Protein 6BNM (pdb70)

Solvent-accessible surface area: 7911 Å² total; per-residue (Å²): 69,106,156,113,75,63,108,99,8,92,100,38,24,65,81,7,82,54,46,109,58,52,82,0,30,105,59,1,50,41,85,43,32,56,20,30,3,68,20,4,30,84,11,79,77,60,95,18,10,2,10,0,1,15,47,5,4,0,15,0,66,123,180,136,150,44,38,12,103,10,54,4,68,4,127,43,5,97,47,83,73,13,103,90,52,66,45,15,172,103,91,115,23,44,128,2,72,13,0,2,69,3,31,12,46,72,125,118,105,126,14,4,1,16,10,138,61,97,127,46,25,105,85,4,49,83,13,10,80,115,3,61,102,104,91,155,98

Organism: Homo sapiens (NCBI:txid9606)

GO terms:
  GO:0005085 guanyl-nucleotide exchange factor activity (F, IDA)
  GO:0005096 GTPase activator activity (F, IDA)
  GO:0007186 G protein-coupled receptor signaling pathway (P, IDA)
  GO:0005085 guanyl-nucleotide exchange factor activity (F, TAS)
  GO:0005829 cytosol (C, TAS)
  GO:0051056 regulation of small GTPase mediated signal transduction (P, TAS)
  GO:0005515 protein binding (F, IPI)

InterPro domains:
  IPR000219 Dbl homology domain [PF00621] (27-212)
  IPR000219 Dbl homology domain [PS50010] (23-214)
  IPR000219 Dbl homology domain [SM00325] (27-213)
  IPR000219 Dbl homology domain [cd00160] (24-212)
  IPR000591 DEP domain [PF00610] (395-462)
  IPR000591 DEP domain [PF00610] (496-563)
  IPR000591 DEP domain [PS50186] (390-464)
  IPR000591 DEP domain [PS50186] (497-566)
  IPR000591 DEP domain [SM00049] (390-464)
  IPR000591 DEP domain [SM00049] (492-565)
  IPR001331 Guanine-nucleotide dissociation stimulator, CDC24, conserved site [PS00741] (162-187)
  IPR001478 PDZ domain [PF00595] (679-742)
  IPR001478 PDZ domain [PS50106] (592-641)
  IPR001478 PDZ domain [PS50106] (677-736)
  IPR001478 PDZ domain [SM00228] (601-674)
  IPR001478 PDZ domain [SM00228] (685-749)
  IPR001849 Pleckstrin homology domain [PS50003] (245-361)
  IPR001849 Pleckstrin homology domain [SM00233] (246-363)
  IPR011993 PH-like domain superfamily [G3DSA:2.30.29.30] (220-376)
  IPR035899 Dbl homology (DH) domain superfamily [G3DSA:1.20.900.10] (9-219)

Sequence (137 aa):
GEFEKLEVLEEWQSHIEGWEGSNITDTCTEMLMCGVLLKISSGNIQERVFFLFDNLLVYCKRKHRYLFRGRINTEVMEVENVDDGTADFHSSGHIVVNGWKIHNTAKNKWFVCMAKTPEEKHEWFEAILKERERRKG

Secondary structure (DSSP, 8-state):
-HHHHHHHHHHHHHTEET--SS-GGGT-S-EEEEEEEEEEETTEEEEEEEEEETTEEEEEE----EEEEEEEEGGGEEEEE--TTEEE-STT-EEESSEEEEEETTTTEEEEEE-SSHHHHHHHHHHHHHHHHHHH-

Nearest PDB structures (foldseek):
  6bnm-assembly1_A  TM=1.007E+00  e=4.193E-27  Homo sapiens
  5fi0-assembly2_C  TM=9.707E-01  e=5.813E-21  Homo sapiens
  5d3v-assembly2_B  TM=9.768E-01  e=1.216E-20  Homo sapiens
  5fi0-assembly3_E  TM=9.625E-01  e=2.146E-20  Homo sapiens
  8tua-assembly1_A  TM=9.549E-01  e=5.938E-18  Homo sapiens

CATH classification: 2.30.29.30

B-factor: mean 36.36, std 13.64, range [19.28, 89.23]

Radius of gyration: 14.96 Å; Cα contacts (8 Å, |Δi|>4): 277; chains: 1; bounding box: 37×38×34 Å

Structure (mmCIF, N/CA/C/O backbone):
data_6BNM
#
_entry.id   6BNM
#
_cell.length_a   60.105
_cell.length_b   60.105
_cell.length_c   86.238
_cell.angle_alpha   90.000
_cell.angle_beta   90.000
_cell.angle_gamma   120.000
#
_symmetry.space_group_name_H-M   'P 31 2 1'
#
loop_
_entity.id
_entity.type
_entity.pdbx_description
1 polymer 'Phosphatidylinositol 3,4,5-trisphosphate-dependent Rac exchanger 2 protein'
2 non-polymer 'CHLORIDE ION'
3 water water
#
loop_
_atom_site.group_PDB
_atom_site.id
_atom_site.type_symbol
_atom_site.label_atom_id
_atom_site.label_alt_id
_atom_site.label_comp_id
_atom_site.label_asym_id
_atom_site.label_entity_id
_atom_site.label_seq_id
_atom_site.pdbx_PDB_ins_code
_atom_site.Cartn_x
_atom_site.Cartn_y
_atom_site.Cartn_z
_atom_site.occupancy
_atom_site.B_iso_or_equiv
_atom_site.auth_seq_id
_atom_site.auth_comp_id
_atom_site.auth_asym_id
_atom_site.auth_atom_id
_atom_site.pdbx_PDB_model_num
ATOM 1 N N . GLY A 1 1 ? -3.656 37.835 -14.326 1.00 34.53 -2 GLY A N 1
ATOM 2 C CA . GLY A 1 1 ? -4.095 37.189 -15.572 1.00 31.44 -2 GLY A CA 1
ATOM 3 C C . GLY A 1 1 ? -3.676 35.736 -15.620 1.00 31.45 -2 GLY A C 1
ATOM 4 O O . GLY A 1 1 ? -3.491 35.098 -14.567 1.00 32.17 -2 GLY A O 1
ATOM 5 N N . GLU A 1 2 ? -3.486 35.229 -16.830 1.00 31.74 -1 GLU A N 1
ATOM 6 C CA . GLU A 1 2 ? -3.381 33.795 -17.042 1.00 33.86 -1 GLU A CA 1
ATOM 7 C C . GLU A 1 2 ? -2.120 33.224 -16.382 1.00 32.42 -1 GLU A C 1
ATOM 8 O O . GLU A 1 2 ? -2.165 32.125 -15.824 1.00 26.55 -1 GLU A O 1
ATOM 14 N N . PHE A 1 3 ? -1.022 33.984 -16.406 1.00 28.83 0 PHE A N 1
ATOM 15 C CA . PHE A 1 3 ? 0.210 33.520 -15.774 1.00 27.94 0 PHE A CA 1
ATOM 16 C C . PHE A 1 3 ? 0.052 33.424 -14.251 1.00 25.89 0 PHE A C 1
ATOM 17 O O . PHE A 1 3 ? 0.470 32.433 -13.651 1.00 25.29 0 PHE A O 1
ATOM 25 N N . GLU A 1 4 ? -0.540 34.443 -13.634 1.00 27.41 219 GLU A N 1
ATOM 26 C CA . GLU A 1 4 ? -0.830 34.419 -12.194 1.00 30.98 219 GLU A CA 1
ATOM 27 C C . GLU A 1 4 ? -1.727 33.254 -11.805 1.00 27.58 219 GLU A C 1
ATOM 28 O O . GLU A 1 4 ? -1.477 32.608 -10.802 1.00 28.16 219 GLU A O 1
ATOM 34 N N . LYS A 1 5 ? -2.700 32.948 -12.644 1.00 26.66 220 LYS A N 1
ATOM 35 C CA . LYS A 1 5 ? -3.604 31.835 -12.367 1.00 26.06 220 LYS A CA 1
ATOM 36 C C . LYS A 1 5 ? -2.855 30.508 -12.388 1.00 25.11 220 LYS A C 1
ATOM 37 O O . LYS A 1 5 ? -3.069 29.684 -11.531 1.00 21.39 220 LYS A O 1
ATOM 43 N N . LEU A 1 6 ? -1.961 30.310 -13.355 1.00 21.35 221 LEU A N 1
ATOM 44 C CA . LEU A 1 6 ? -1.141 29.101 -13.364 1.00 23.60 221 LEU A CA 1
ATOM 45 C C . LEU A 1 6 ? -0.274 28.962 -12.108 1.00 23.72 221 LEU A C 1
ATOM 46 O O . LEU A 1 6 ? -0.125 27.864 -11.549 1.00 22.56 221 LEU A O 1
ATOM 51 N N . GLU A 1 7 ? 0.332 30.071 -11.697 1.00 23.77 222 GLU A N 1
ATOM 52 C CA . GLU A 1 7 ? 1.158 30.093 -10.492 1.00 25.72 222 GLU A CA 1
ATOM 53 C C . GLU A 1 7 ? 0.368 29.656 -9.250 1.00 24.15 222 GLU A C 1
ATOM 54 O O . GLU A 1 7 ? 0.835 28.826 -8.492 1.00 23.12 222 GLU A O 1
ATOM 60 N N . VAL A 1 8 ? -0.832 30.198 -9.095 1.00 23.82 223 VAL A N 1
ATOM 61 C CA . VAL A 1 8 ? -1.702 29.857 -7.985 1.00 24.89 223 VAL A CA 1
ATOM 62 C C . VAL A 1 8 ? -2.150 28.389 -8.015 1.00 24.94 223 VAL A C 1
ATOM 63 O O . VAL A 1 8 ? -2.120 27.731 -6.973 1.00 25.61 223 VAL A O 1
ATOM 67 N N . LEU A 1 9 ? -2.522 27.874 -9.184 1.00 23.37 224 LEU A N 1
ATOM 68 C CA . LEU A 1 9 ? -2.815 26.450 -9.358 1.00 23.33 224 LEU A CA 1
ATOM 69 C C . LEU A 1 9 ? -1.652 25.554 -8.928 1.00 24.08 224 LEU A C 1
ATOM 70 O O . LEU A 1 9 ? -1.850 24.613 -8.199 1.00 21.39 224 LEU A O 1
ATOM 75 N N . GLU A 1 10 ? -0.425 25.894 -9.317 1.00 24.70 225 GLU A N 1
ATOM 76 C CA . GLU A 1 10 ? 0.728 25.071 -8.935 1.00 27.98 225 GLU A CA 1
ATOM 77 C C . GLU A 1 10 ? 1.043 25.164 -7.449 1.00 27.55 225 GLU A C 1
ATOM 78 O O . GLU A 1 10 ? 1.368 24.160 -6.844 1.00 28.43 225 GLU A O 1
ATOM 84 N N . GLU A 1 11 ? 0.871 26.344 -6.856 1.00 27.78 226 GLU A N 1
ATOM 85 C CA . GLU A 1 11 ? 0.992 26.497 -5.402 1.00 30.35 226 GLU A CA 1
ATOM 86 C C . GLU A 1 11 ? -0.021 25.569 -4.682 1.00 28.40 226 GLU A C 1
ATOM 87 O O . GLU A 1 11 ? 0.336 24.861 -3.735 1.00 24.54 226 GLU A O 1
ATOM 93 N N . TRP A 1 12 ? -1.259 25.551 -5.191 1.00 24.45 227 TRP A N 1
ATOM 94 C CA . TRP A 1 12 ? -2.335 24.727 -4.649 1.00 23.16 227 TRP A CA 1
ATOM 95 C C . TRP A 1 12 ? -1.948 23.276 -4.720 1.00 22.47 227 TRP A C 1
ATOM 96 O O . TRP A 1 12 ? -2.009 22.581 -3.698 1.00 25.91 227 TRP A O 1
ATOM 107 N N . GLN A 1 13 ? -1.494 22.822 -5.888 1.00 23.41 228 GLN A N 1
ATOM 108 C CA . GLN A 1 13 ? -1.133 21.425 -6.068 1.00 24.78 228 GLN A CA 1
ATOM 109 C C . GLN A 1 13 ? 0.050 20.991 -5.187 1.00 28.96 228 GLN A C 1
ATOM 110 O O . GLN A 1 13 ? 0.043 19.874 -4.658 1.00 28.04 228 GLN A O 1
ATOM 116 N N . SER A 1 14 ? 1.012 21.892 -4.975 1.00 30.16 229 SER A N 1
ATOM 117 C CA . SER A 1 14 ? 2.198 21.569 -4.169 1.00 32.94 229 SER A CA 1
ATOM 118 C C . SER A 1 14 ? 1.853 21.070 -2.763 1.00 34.82 229 SER A C 1
ATOM 119 O O . SER A 1 14 ? 2.619 20.301 -2.196 1.00 36.34 229 SER A O 1
ATOM 122 N N . HIS A 1 15 ? 0.698 21.479 -2.229 1.00 35.26 230 HIS A N 1
ATOM 123 C CA . HIS A 1 15 ? 0.232 21.085 -0.897 1.00 36.60 230 HIS A CA 1
ATOM 124 C C . HIS A 1 15 ? -0.666 19.840 -0.871 1.00 38.27 230 HIS A C 1
ATOM 125 O O . HIS A 1 15 ? -1.256 19.502 0.156 1.00 39.90 230 HIS A O 1
ATOM 132 N N . ILE A 1 16 ? -0.700 19.104 -1.976 1.00 37.54 231 ILE A N 1
ATOM 133 C CA . ILE A 1 16 ? -1.451 17.877 -2.042 1.00 38.82 231 ILE A CA 1
ATOM 134 C C . ILE A 1 16 ? -0.511 16.687 -2.059 1.00 39.89 231 ILE A C 1
ATOM 135 O O . ILE A 1 16 ? 0.314 16.524 -2.967 1.00 35.74 231 ILE A O 1
ATOM 140 N N . GLU A 1 17 ? -0.707 15.833 -1.063 1.00 40.71 232 GLU A N 1
ATOM 141 C CA . GLU A 1 17 ? 0.050 14.609 -0.905 1.00 41.91 232 GLU A CA 1
ATOM 142 C C . GLU A 1 17 ? -0.520 13.531 -1.820 1.00 40.41 232 GLU A C 1
ATOM 143 O O . GLU A 1 17 ? -1.734 13.331 -1.878 1.00 41.19 232 GLU A O 1
ATOM 149 N N . GLY A 1 18 ? 0.353 12.847 -2.544 1.00 37.17 233 GLY A N 1
ATOM 150 C CA . GLY A 1 18 ? -0.048 11.661 -3.307 1.00 39.06 233 GLY A CA 1
ATOM 151 C C . GLY A 1 18 ? -0.790 11.986 -4.585 1.00 37.77 233 GLY A C 1
ATOM 152 O O . GLY A 1 18 ? -1.592 11.195 -5.068 1.00 37.43 233 GLY A O 1
ATOM 153 N N . TRP A 1 19 ? -0.481 13.142 -5.152 1.00 37.38 234 TRP A N 1
ATOM 154 C CA . TRP A 1 19 ? -1.014 13.535 -6.444 1.00 34.74 234 TRP A CA 1
ATOM 155 C C . TRP A 1 19 ? -0.868 12.435 -7.502 1.00 39.01 234 TRP A C 1
ATOM 156 O O . TRP A 1 19 ? 0.212 11.839 -7.663 1.00 38.13 234 TRP A O 1
ATOM 167 N N . GLU A 1 20 ? -1.948 12.158 -8.223 1.00 35.53 235 GLU A N 1
ATOM 168 C CA . GLU A 1 20 ? -1.903 11.197 -9.320 1.00 38.40 235 GLU A CA 1
ATOM 169 C C . GLU A 1 20 ? -2.223 11.889 -10.630 1.00 38.08 235 GLU A C 1
ATOM 170 O O . GLU A 1 20 ? -3.024 12.824 -10.670 1.00 31.41 235 GLU A O 1
ATOM 176 N N . GLY A 1 21 ? -1.575 11.430 -11.691 1.00 35.10 236 GLY A N 1
ATOM 177 C CA . GLY A 1 21 ? -1.775 11.964 -13.025 1.00 35.52 236 GLY A CA 1
ATOM 178 C C . GLY A 1 21 ? -0.987 13.232 -13.285 1.00 33.55 236 GLY A C 1
ATOM 179 O O . GLY A 1 21 ? -0.175 13.673 -12.466 1.00 35.32 236 GLY A O 1
ATOM 180 N N . SER A 1 22 ? -1.238 13.819 -14.440 1.00 33.32 237 SER A N 1
ATOM 181 C CA . SER A 1 22 ? -0.509 14.990 -14.882 1.00 34.69 237 SER A CA 1
ATOM 182 C C . SER A 1 22 ? -0.734 16.196 -13.949 1.00 31.86 237 SER A C 1
ATOM 183 O O . SER A 1 22 ? -1.701 16.244 -13.194 1.00 26.78 237 SER A O 1
ATOM 186 N N . ASN A 1 23 ? 0.194 17.145 -13.987 1.00 29.40 238 ASN A N 1
ATOM 187 C CA . ASN A 1 23 ? 0.078 18.319 -13.149 1.00 32.14 238 ASN A CA 1
ATOM 188 C C . ASN A 1 23 ? -1.153 19.122 -13.543 1.00 28.50 238 ASN A C 1
ATOM 189 O O . ASN A 1 23 ? -1.621 19.041 -14.674 1.00 27.66 238 ASN A O 1
ATOM 194 N N . ILE A 1 24 ? -1.693 19.862 -12.575 1.00 27.39 239 ILE A N 1
ATOM 195 C CA . ILE A 1 24 ? -3.000 20.516 -12.731 1.00 26.92 239 ILE A CA 1
ATOM 196 C C . ILE A 1 24 ? -2.958 21.491 -13.899 1.00 27.64 239 ILE A C 1
ATOM 197 O O . ILE A 1 24 ? -3.924 21.590 -14.663 1.00 26.98 239 ILE A O 1
ATOM 202 N N . THR A 1 25 ? -1.832 22.186 -14.052 1.00 27.90 240 THR A N 1
ATOM 203 C CA . THR A 1 25 ? -1.676 23.178 -15.133 1.00 31.37 240 THR A CA 1
ATOM 204 C C . THR A 1 25 ? -1.491 22.612 -16.539 1.00 31.34 240 THR A C 1
ATOM 205 O O . THR A 1 25 ? -1.469 23.390 -17.481 1.00 32.41 240 THR A O 1
ATOM 209 N N . ASP A 1 26 ? -1.325 21.304 -16.681 1.00 30.95 241 ASP A N 1
ATOM 210 C CA . ASP A 1 26 ? -1.335 20.673 -17.993 1.00 33.97 241 ASP A CA 1
ATOM 211 C C . ASP A 1 26 ? -2.700 20.741 -18.623 1.00 34.84 241 ASP A C 1
ATOM 212 O O . ASP A 1 26 ? -2.781 20.728 -19.821 1.00 30.49 241 ASP A O 1
ATOM 217 N N . THR A 1 27 ? -3.761 20.713 -17.802 1.00 31.26 242 THR A N 1
ATOM 218 C CA . THR A 1 27 ? -5.158 20.646 -18.289 1.00 31.31 242 THR A CA 1
ATOM 219 C C . THR A 1 27 ? -6.075 21.813 -17.860 1.00 28.39 242 THR A C 1
ATOM 220 O O . THR A 1 27 ? -7.159 21.991 -18.433 1.00 29.13 242 THR A O 1
ATOM 224 N N . CYS A 1 28 ? -5.656 22.589 -16.862 1.00 26.74 243 CYS A N 1
ATOM 225 C CA . CYS A 1 28 ? -6.520 23.523 -16.159 1.00 26.66 243 CYS A CA 1
ATOM 226 C C . CYS A 1 28 ? -5.881 24.895 -16.092 1.00 28.03 243 CYS A C 1
ATOM 227 O O . CYS A 1 28 ? -4.657 25.016 -16.146 1.00 28.40 243 CYS A O 1
ATOM 230 N N . THR A 1 29 ? -6.724 25.912 -15.983 1.00 26.65 244 THR A N 1
ATOM 231 C CA . THR A 1 29 ? -6.307 27.311 -15.876 1.00 28.70 244 THR A CA 1
ATOM 232 C C . THR A 1 29 ? -6.921 28.057 -14.719 1.00 28.45 244 TH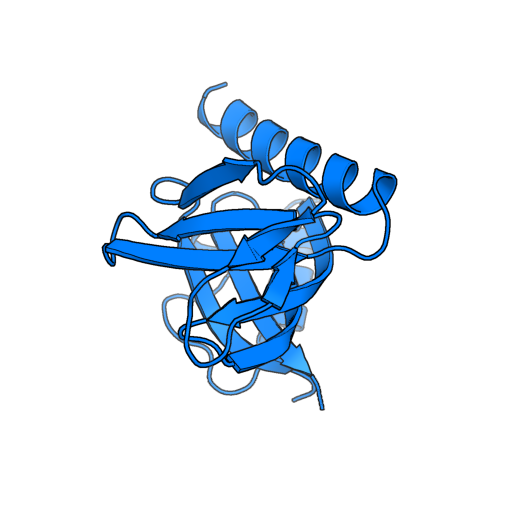R A C 1
ATOM 233 O O . THR A 1 29 ? -6.369 29.096 -14.308 1.00 30.93 244 THR A O 1
ATOM 237 N N . GLU A 1 30 ? -8.060 27.591 -14.184 1.00 25.20 245 GLU A N 1
ATOM 238 C CA . GLU A 1 30 ? -8.662 28.250 -13.045 1.00 26.48 245 GLU A CA 1
ATOM 239 C C . GLU A 1 30 ? -9.584 27.328 -12.297 1.00 25.92 245 GLU A C 1
ATOM 240 O O . GLU A 1 30 ? -10.119 26.393 -12.878 1.00 24.51 245 GLU A O 1
ATOM 246 N N . MET A 1 31 ? -9.787 27.656 -11.030 1.00 24.21 246 MET A N 1
ATOM 247 C CA . MET A 1 31 ? -10.680 26.938 -10.158 1.00 24.56 246 MET A CA 1
ATOM 248 C C . MET A 1 31 ? -12.038 27.575 -10.288 1.00 26.80 246 MET A C 1
ATOM 249 O O . MET A 1 31 ? -12.161 28.786 -10.190 1.00 28.30 246 MET A O 1
ATOM 254 N N . LEU A 1 32 ? -13.061 26.763 -10.520 1.00 23.49 247 LEU A N 1
ATOM 255 C CA . LEU A 1 32 ? -14.402 27.262 -10.697 1.00 23.49 247 LEU A CA 1
ATOM 256 C C . LEU A 1 32 ? -15.264 27.106 -9.470 1.00 24.11 247 LEU A C 1
ATOM 257 O O . LEU A 1 32 ? -16.218 27.877 -9.287 1.00 22.68 247 LEU A O 1
ATOM 262 N N . MET A 1 33 ? -14.967 26.115 -8.635 1.00 22.52 248 MET A N 1
ATOM 263 C CA . MET A 1 33 ? -15.786 25.848 -7.464 1.00 25.53 248 MET A CA 1
ATOM 264 C C . MET A 1 33 ? -15.021 24.972 -6.511 1.00 23.57 248 MET A C 1
ATOM 265 O O . MET A 1 33 ? -14.294 24.084 -6.920 1.00 21.66 248 MET A O 1
ATOM 270 N N . CYS A 1 34 ? -15.195 25.217 -5.220 1.00 23.96 249 CYS A N 1
ATOM 271 C CA . CYS A 1 34 ? -14.663 24.301 -4.226 1.00 24.51 249 CYS A CA 1
ATOM 272 C C . CYS A 1 34 ? -15.557 24.275 -3.018 1.00 25.18 249 CYS A C 1
ATOM 273 O O . CYS A 1 34 ? -16.383 25.152 -2.849 1.00 27.88 249 CYS A O 1
ATOM 276 N N . GLY A 1 35 ? -15.416 23.235 -2.221 1.00 26.79 250 GLY A N 1
ATOM 277 C CA . GLY A 1 35 ? -16.290 23.048 -1.087 1.00 29.77 250 GLY A CA 1
ATOM 278 C C . GLY A 1 35 ? -16.134 21.698 -0.458 1.00 28.87 250 GLY A C 1
ATOM 279 O O . GLY A 1 35 ? -15.631 20.763 -1.070 1.00 28.49 250 GLY A O 1
ATOM 280 N N . VAL A 1 36 ? -16.570 21.614 0.790 1.00 28.28 251 VAL A N 1
ATOM 281 C CA . VAL A 1 36 ? -16.551 20.378 1.544 1.00 31.79 251 VAL A CA 1
ATOM 282 C C . VAL A 1 36 ? -17.874 19.676 1.229 1.00 30.16 251 VAL A C 1
ATOM 283 O O . VAL A 1 36 ? -18.903 20.314 1.230 1.00 31.95 251 VAL A O 1
ATOM 287 N N . LEU A 1 37 ? -17.802 18.394 0.891 1.00 30.95 252 LEU A N 1
ATOM 288 C CA . LEU A 1 37 ? -18.990 17.584 0.636 1.00 30.94 252 LEU A CA 1
ATOM 289 C C . LEU A 1 37 ? -18.823 16.259 1.304 1.00 29.67 252 LEU A C 1
ATOM 290 O O . LEU A 1 37 ? -17.701 15.787 1.505 1.00 32.11 252 LEU A O 1
ATOM 295 N N . LEU A 1 38 ? -19.949 15.639 1.623 1.00 28.52 253 LEU A N 1
ATOM 296 C CA . LEU A 1 38 ? -19.936 14.276 2.102 1.00 29.25 253 LEU A CA 1
ATOM 297 C C . LEU A 1 38 ? -19.966 13.369 0.898 1.00 27.37 253 LEU A C 1
ATOM 298 O O . LEU A 1 38 ? -20.725 13.628 -0.029 1.00 29.34 253 LEU A O 1
ATOM 303 N N . LYS A 1 39 ? -19.115 12.344 0.884 1.00 25.48 254 LYS A N 1
ATOM 304 C CA . LYS A 1 39 ? -18.998 11.404 -0.207 1.00 27.15 254 LYS A CA 1
ATOM 305 C C . LYS A 1 39 ? -19.314 10.001 0.299 1.00 30.79 254 LYS A C 1
ATOM 306 O O . LYS A 1 39 ? -18.702 9.569 1.273 1.00 31.98 254 LYS A O 1
ATOM 312 N N . ILE A 1 40 ? -20.236 9.309 -0.372 1.00 31.48 255 ILE A N 1
ATOM 313 C CA . ILE A 1 40 ? -20.586 7.911 -0.083 1.00 35.44 255 ILE A CA 1
ATOM 314 C C . ILE A 1 40 ? -20.061 7.060 -1.217 1.00 41.83 255 ILE A C 1
ATOM 315 O O . ILE A 1 40 ? -20.549 7.180 -2.345 1.00 43.48 255 ILE A O 1
ATOM 320 N N . SER A 1 41 ? -19.110 6.176 -0.946 1.00 45.75 256 SER A N 1
ATOM 321 C CA . SER A 1 41 ? -18.635 5.250 -1.990 1.00 54.75 256 SER A CA 1
ATOM 322 C C . SER A 1 41 ? -18.522 3.831 -1.429 1.00 61.21 256 SER A C 1
ATOM 323 O O . SER A 1 41 ? -17.793 3.597 -0.463 1.00 66.61 256 SER A O 1
ATOM 326 N N . SER A 1 42 ? -19.263 2.906 -2.044 1.00 67.32 257 SER A N 1
ATOM 327 C CA . SER A 1 42 ? -19.413 1.521 -1.572 1.00 72.66 257 SER A CA 1
ATOM 328 C C . SER A 1 42 ? -19.821 1.455 -0.083 1.00 75.49 257 SER A C 1
ATOM 329 O O . SER A 1 42 ? -19.313 0.624 0.673 1.00 72.55 257 SER A O 1
ATOM 332 N N . GLY A 1 43 ? -20.731 2.360 0.307 1.00 75.67 258 GLY A N 1
ATOM 333 C CA . GLY A 1 43 ? -21.315 2.421 1.656 1.00 71.73 258 GLY A CA 1
ATOM 334 C C . GLY A 1 43 ? -20.555 3.122 2.771 1.00 70.28 258 GLY A C 1
ATOM 335 O O . GLY A 1 43 ? -21.019 3.151 3.914 1.00 71.52 258 GLY A O 1
ATOM 336 N N . ASN A 1 44 ? -19.399 3.696 2.443 1.00 68.41 259 ASN A N 1
ATOM 337 C CA . ASN A 1 44 ? -18.552 4.399 3.411 1.00 66.43 259 ASN A CA 1
ATOM 338 C C . ASN A 1 44 ? -18.798 5.885 3.231 1.00 62.61 259 ASN A C 1
ATOM 339 O O . ASN A 1 44 ? -18.632 6.395 2.124 1.00 65.11 259 ASN A O 1
ATOM 344 N N . ILE A 1 45 ? -19.183 6.569 4.309 1.00 59.38 260 ILE A N 1
ATOM 345 C CA . ILE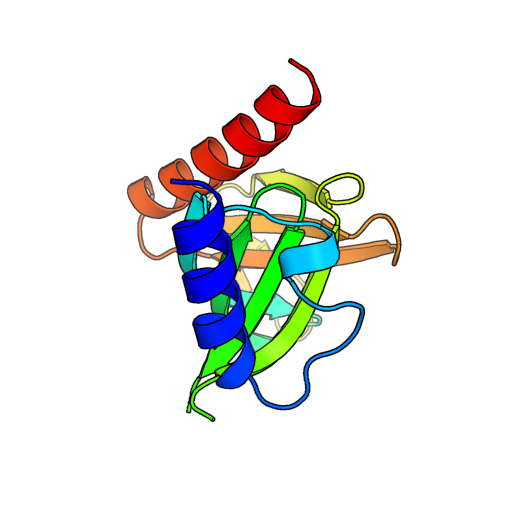 A 1 45 ? -19.516 8.000 4.247 1.00 55.57 260 ILE A CA 1
ATOM 346 C C . ILE A 1 45 ? -18.413 8.853 4.886 1.00 56.05 260 ILE A C 1
ATOM 347 O O . ILE A 1 45 ? -18.120 8.690 6.065 1.00 53.65 260 ILE A O 1
ATOM 352 N N . GLN A 1 46 ? -17.793 9.739 4.095 1.00 51.23 261 GLN A N 1
ATOM 353 C CA . GLN A 1 46 ? -16.664 10.573 4.552 1.00 50.17 261 GLN A CA 1
ATOM 354 C C . GLN A 1 46 ? -16.726 11.976 3.980 1.00 44.31 261 GLN A C 1
ATOM 355 O O . GLN A 1 46 ? -17.229 12.178 2.883 1.00 39.50 261 GLN A O 1
ATOM 361 N N . GLU A 1 47 ? -16.172 12.928 4.725 1.00 41.39 262 GLU A N 1
ATOM 362 C CA . GLU A 1 47 ? -16.045 14.310 4.280 1.00 41.60 262 GLU A CA 1
ATOM 363 C C . GLU A 1 47 ? -14.901 14.394 3.301 1.00 37.19 262 GLU A C 1
ATOM 364 O O . GLU A 1 47 ? -13.833 13.847 3.548 1.00 35.60 262 GLU A O 1
ATOM 370 N N . ARG A 1 48 ? -15.135 15.051 2.176 1.00 34.43 263 ARG A N 1
ATOM 371 C CA . ARG A 1 48 ? -14.063 15.305 1.206 1.00 32.87 263 ARG A CA 1
ATOM 372 C C . ARG A 1 48 ? -14.123 16.746 0.801 1.00 30.87 263 ARG A C 1
ATOM 373 O O . ARG A 1 48 ? -15.173 17.393 0.922 1.00 33.09 263 ARG A O 1
ATOM 381 N N . VAL A 1 49 ? -12.987 17.259 0.335 1.00 29.06 264 VAL A N 1
ATOM 382 C CA . VAL A 1 49 ? -12.930 18.582 -0.232 1.00 29.37 264 VAL A CA 1
ATOM 383 C C . VAL A 1 49 ? -12.884 18.391 -1.737 1.00 26.01 264 VAL A C 1
ATOM 384 O O . VAL A 1 49 ? -11.993 17.722 -2.250 1.00 25.35 264 VAL A O 1
ATOM 388 N N . PHE A 1 50 ? -13.835 19.002 -2.427 1.00 23.99 265 PHE A N 1
ATOM 389 C CA . PHE A 1 50 ? -13.923 18.892 -3.868 1.00 24.14 265 PHE A CA 1
ATOM 390 C C . PHE A 1 50 ? -13.495 20.225 -4.494 1.00 22.84 265 PHE A C 1
ATOM 391 O O . PHE A 1 50 ? -13.882 21.298 -4.014 1.00 21.85 265 PHE A O 1
ATOM 399 N N . PHE A 1 51 ? -12.734 20.118 -5.576 1.00 21.90 266 PHE A N 1
ATOM 400 C CA . PHE A 1 51 ? -12.276 21.259 -6.362 1.00 22.28 266 PHE A CA 1
ATOM 401 C C . PHE A 1 51 ? -12.632 21.021 -7.818 1.00 22.02 266 PHE A C 1
ATOM 402 O O . PHE A 1 51 ? -12.167 20.049 -8.418 1.00 22.23 266 PHE A O 1
ATOM 410 N N . LEU A 1 52 ? -13.438 21.916 -8.385 1.00 20.96 267 LEU A N 1
ATOM 411 C CA . LEU A 1 52 ? -13.733 21.899 -9.804 1.00 20.17 267 LEU A CA 1
ATOM 412 C C . LEU A 1 52 ? -12.914 22.975 -10.526 1.00 20.26 267 LEU A C 1
ATOM 413 O O . LEU A 1 52 ? -12.979 24.174 -10.176 1.00 20.04 267 LEU A O 1
ATOM 418 N N . PHE A 1 53 ? -12.179 22.535 -11.543 1.00 19.63 268 PHE A N 1
ATOM 419 C CA . PHE A 1 53 ? -11.429 23.405 -12.418 1.00 21.03 268 PHE A CA 1
ATOM 420 C C . PHE A 1 53 ? -12.016 23.281 -13.830 1.00 23.68 268 PHE A C 1
ATOM 421 O O . PHE A 1 53 ? -12.803 22.386 -14.096 1.00 23.40 268 PHE A O 1
ATOM 429 N N . ASP A 1 54 ? -11.626 24.154 -14.749 1.00 22.64 269 ASP A N 1
ATOM 430 C CA . ASP A 1 54 ? -11.896 23.855 -16.164 1.00 24.37 269 ASP A CA 1
ATOM 431 C C . ASP A 1 54 ? -11.224 22.534 -16.537 1.00 24.65 269 ASP A C 1
ATOM 432 O O . ASP A 1 54 ? -10.051 22.360 -16.260 1.00 25.95 269 ASP A O 1
ATOM 437 N N . ASN A 1 55 ? -11.999 21.582 -17.059 1.00 23.45 270 ASN A N 1
ATOM 438 C CA . ASN A 1 55 ? -11.543 20.278 -17.483 1.00 24.66 270 ASN A CA 1
ATOM 439 C C . ASN A 1 55 ? -11.319 19.222 -16.422 1.00 23.90 270 ASN A C 1
ATOM 440 O O . ASN A 1 55 ? -11.044 18.092 -16.786 1.00 23.90 270 ASN A O 1
ATOM 445 N N . LEU A 1 56 ? -11.429 19.548 -15.130 1.00 22.53 271 LEU A N 1
ATOM 446 C CA . LEU A 1 56 ? -11.075 18.567 -14.089 1.00 22.33 271 LEU A CA 1
ATOM 447 C C . LEU A 1 56 ? -11.793 18.741 -12.766 1.00 22.28 271 LEU A C 1
ATOM 448 O O . LEU A 1 56 ? -11.861 19.867 -12.214 1.00 21.92 271 LEU A O 1
ATOM 453 N N . LEU A 1 57 ? -12.262 17.612 -12.222 1.00 21.23 272 LEU A N 1
ATOM 454 C CA . LEU A 1 57 ? -12.710 17.547 -10.828 1.00 21.09 272 LEU A CA 1
ATOM 455 C C . LEU A 1 57 ? -11.695 16.779 -10.024 1.00 22.06 272 LEU A C 1
ATOM 456 O O . LEU A 1 57 ? -11.257 15.734 -10.464 1.00 22.94 272 LEU A O 1
ATOM 461 N N . VAL A 1 58 ? -11.317 17.326 -8.871 1.00 20.81 273 VAL A N 1
ATOM 462 C CA . VAL A 1 58 ? -10.366 16.708 -7.966 1.00 22.14 273 VAL A CA 1
ATOM 463 C C . VAL A 1 58 ? -11.001 16.681 -6.601 1.00 23.40 273 VAL A C 1
ATOM 464 O O . VAL A 1 58 ? -11.598 17.662 -6.178 1.00 24.53 273 VAL A O 1
ATOM 468 N N . TYR A 1 59 ? -10.866 15.565 -5.899 1.00 23.58 274 TYR A N 1
ATOM 469 C CA . TYR A 1 59 ? -11.276 15.499 -4.500 1.00 25.01 274 TYR A CA 1
ATOM 470 C C . TYR A 1 59 ? -10.187 14.932 -3.634 1.00 26.76 274 TYR A C 1
ATOM 471 O O . TYR A 1 59 ? -9.361 14.117 -4.090 1.00 26.25 274 TYR A O 1
ATOM 480 N N . CYS A 1 60 ? -10.181 15.411 -2.393 1.00 27.74 275 CYS A N 1
ATOM 481 C CA . CYS A 1 60 ? -9.092 15.152 -1.446 1.00 31.62 275 CYS A CA 1
ATOM 482 C C . CYS A 1 60 ? -9.649 14.974 -0.045 1.00 33.58 275 CYS A C 1
ATOM 483 O O . CYS A 1 60 ? -10.744 15.472 0.259 1.00 33.47 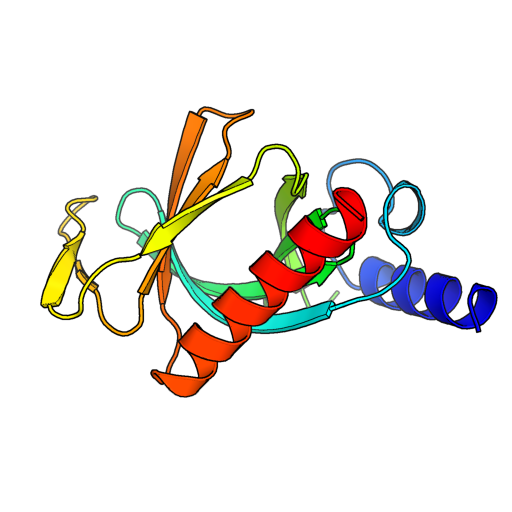275 CYS A O 1
ATOM 486 N N . LYS A 1 61 ? -8.876 14.314 0.818 1.00 38.79 276 LYS A N 1
ATOM 487 C CA . LYS A 1 61 ? -9.177 14.300 2.266 1.00 42.41 276 LYS A CA 1
ATOM 488 C C . LYS A 1 61 ? -8.278 15.298 3.001 1.00 44.54 276 LYS A C 1
ATOM 489 O O . LYS A 1 61 ? -7.083 15.344 2.742 1.00 48.09 276 LYS A O 1
ATOM 495 N N . ARG A 1 62 ? -8.860 16.099 3.892 1.00 46.18 277 ARG A N 1
ATOM 496 C CA . ARG A 1 62 ? -8.100 17.025 4.752 1.00 54.93 277 ARG A CA 1
ATOM 497 C C . ARG A 1 62 ? -7.191 16.292 5.759 1.00 61.75 277 ARG A C 1
ATOM 498 O O . ARG A 1 62 ? -7.107 15.060 5.767 1.00 63.83 277 ARG A O 1
ATOM 506 N N . LYS A 1 63 ? -6.500 17.067 6.595 1.00 70.84 278 LYS A N 1
ATOM 507 C CA . LYS A 1 63 ? -5.995 16.573 7.892 1.00 72.92 278 LYS A CA 1
ATOM 508 C C . LYS A 1 63 ? -5.663 17.727 8.828 1.00 71.54 278 LYS A C 1
ATOM 509 O O . LYS A 1 63 ? -5.726 18.891 8.423 1.00 75.90 278 LYS A O 1
ATOM 515 N N . HIS A 1 77 ? 1.814 19.550 3.529 1.00 71.52 292 HIS A N 1
ATOM 516 C CA . HIS A 1 77 ? 0.746 18.759 2.933 1.00 70.36 292 HIS A CA 1
ATOM 517 C C . HIS A 1 77 ? -0.541 18.766 3.767 1.00 70.22 292 HIS A C 1
ATOM 518 O O . HIS A 1 77 ? -0.708 17.954 4.673 1.00 72.56 292 HIS A O 1
ATOM 525 N N . ARG A 1 78 ? -1.447 19.681 3.437 1.00 68.03 293 ARG A N 1
ATOM 526 C CA . ARG A 1 78 ? -2.757 19.765 4.077 1.00 67.46 293 ARG A CA 1
ATOM 527 C C . ARG A 1 78 ? -3.747 18.691 3.558 1.00 61.15 293 ARG A C 1
ATOM 528 O O . ARG A 1 78 ? -4.436 18.035 4.348 1.00 57.98 293 ARG A O 1
ATOM 536 N N . TYR A 1 79 ? -3.824 18.530 2.237 1.00 53.35 294 TYR A N 1
ATOM 537 C CA . TYR A 1 79 ? -4.804 17.628 1.612 1.00 48.82 294 TYR A CA 1
ATOM 538 C C . TYR A 1 79 ? -4.120 16.338 1.143 1.00 46.99 294 TYR A C 1
ATOM 539 O O . TYR A 1 79 ? -2.951 16.348 0.738 1.00 48.88 294 TYR A O 1
ATOM 548 N N . LEU A 1 80 ? -4.836 15.216 1.229 1.00 44.42 295 LEU A N 1
ATOM 549 C CA . LEU A 1 80 ? -4.406 13.958 0.626 1.00 43.70 295 LEU A CA 1
ATOM 550 C C . LEU A 1 80 ? -5.264 13.699 -0.610 1.00 41.08 295 LEU A C 1
ATOM 551 O O . LEU A 1 80 ? -6.496 13.690 -0.501 1.00 36.67 295 LEU A O 1
ATOM 556 N N . PHE A 1 81 ? -4.611 13.482 -1.758 1.00 35.79 296 PHE A N 1
ATOM 557 C CA . PHE A 1 81 ? -5.279 13.210 -3.027 1.00 34.05 296 PHE A CA 1
ATOM 558 C C . PHE A 1 81 ? -6.153 11.965 -2.922 1.00 38.26 296 PHE A C 1
ATOM 559 O O . PHE A 1 81 ? -5.679 10.914 -2.490 1.00 36.03 296 PHE A O 1
ATOM 567 N N . ARG A 1 82 ? -7.410 12.067 -3.354 1.00 34.22 297 ARG A N 1
ATOM 568 C CA . ARG A 1 82 ? -8.289 10.902 -3.416 1.00 34.48 297 ARG A CA 1
ATOM 569 C C . ARG A 1 82 ? -8.781 10.517 -4.812 1.00 34.53 297 ARG A C 1
ATOM 570 O O . ARG A 1 82 ? -8.948 9.336 -5.113 1.00 34.72 297 ARG A O 1
ATOM 578 N N . GLY A 1 83 ? -8.996 11.488 -5.685 1.00 29.14 298 GLY A N 1
ATOM 579 C CA . GLY A 1 83 ? -9.327 11.153 -7.045 1.00 28.35 298 GLY A CA 1
ATOM 580 C C . GLY A 1 83 ? -9.433 12.368 -7.944 1.00 26.13 298 GLY A C 1
ATOM 581 O O . GLY A 1 83 ? -9.465 13.495 -7.485 1.00 25.82 298 GLY A O 1
ATOM 582 N N . ARG A 1 84 ? -9.477 12.109 -9.230 1.00 25.57 299 ARG A N 1
ATOM 583 C CA . ARG A 1 84 ? -9.632 13.133 -10.253 1.00 26.00 299 ARG A CA 1
ATOM 584 C C . ARG A 1 84 ? -10.522 12.573 -11.339 1.00 26.30 299 ARG A C 1
ATOM 585 O O . ARG A 1 84 ? -10.504 11.362 -11.595 1.00 27.51 299 ARG A O 1
ATOM 593 N N . ILE A 1 85 ? -11.320 13.424 -11.961 1.00 24.35 300 ILE A N 1
ATOM 594 C CA . ILE A 1 85 ? -12.177 13.017 -13.061 1.00 24.98 300 ILE A CA 1
ATOM 595 C C . ILE A 1 85 ? -12.104 14.080 -14.128 1.00 25.11 300 ILE A C 1
ATOM 596 O O . ILE A 1 85 ? -12.388 15.268 -13.865 1.00 24.52 300 ILE A O 1
ATOM 601 N N . ASN A 1 86 ? -11.745 13.678 -15.345 1.00 25.42 301 ASN A N 1
ATOM 602 C CA . ASN A 1 86 ? -11.804 14.595 -16.488 1.00 25.96 301 ASN A CA 1
ATOM 603 C C . ASN A 1 86 ? -13.282 14.925 -16.655 1.00 24.89 301 ASN A C 1
ATOM 604 O O . ASN A 1 86 ? -14.122 14.038 -16.737 1.00 24.34 301 ASN A O 1
ATOM 609 N N . THR A 1 87 ? -13.605 16.207 -16.702 1.00 24.83 302 THR A N 1
ATOM 610 C CA . THR A 1 87 ? -14.993 16.602 -16.766 1.00 24.56 302 THR A CA 1
ATOM 611 C C . THR A 1 87 ? -15.739 16.121 -18.030 1.00 27.43 302 THR A C 1
ATOM 612 O O . THR A 1 87 ? -16.952 16.037 -18.002 1.00 24.78 302 THR A O 1
ATOM 616 N N . GLU A 1 88 ? -15.016 15.819 -19.106 1.00 29.65 303 GLU A N 1
ATOM 617 C CA . GLU A 1 88 ? -15.593 15.172 -20.315 1.00 33.73 303 GLU A CA 1
ATOM 618 C C . GLU A 1 88 ? -16.194 13.791 -20.098 1.00 31.73 303 GLU A C 1
ATOM 619 O O . GLU A 1 88 ? -17.013 13.350 -20.883 1.00 34.09 303 GLU A O 1
ATOM 625 N N . VAL A 1 89 ? -15.736 13.086 -19.079 1.00 30.17 304 VAL A N 1
ATOM 626 C CA . VAL A 1 89 ? -16.219 11.753 -18.770 1.00 30.99 304 VAL A CA 1
ATOM 627 C C . VAL A 1 89 ? -16.996 11.758 -17.455 1.00 31.11 304 VAL A C 1
ATOM 628 O O . VAL A 1 89 ? -17.198 10.718 -16.859 1.00 34.15 304 VAL A O 1
ATOM 632 N N . MET A 1 90 ? -17.441 12.931 -16.999 1.00 28.03 305 MET A N 1
ATOM 633 C CA . MET A 1 90 ? -18.117 13.033 -15.720 1.00 27.30 305 MET A CA 1
ATOM 634 C C . MET A 1 90 ? -19.574 13.272 -16.042 1.00 26.90 305 MET A C 1
ATOM 635 O O . MET A 1 90 ? -19.889 14.192 -16.784 1.00 28.85 305 MET A O 1
ATOM 640 N N . GLU A 1 91 ? -20.442 12.465 -15.455 1.00 26.01 306 GLU A N 1
ATOM 641 C CA . GLU A 1 91 ? -21.879 12.662 -15.572 1.00 28.37 306 GLU A CA 1
ATOM 642 C C . GLU A 1 91 ? -22.479 12.830 -14.193 1.00 25.18 306 GLU A C 1
ATOM 643 O O . GLU A 1 91 ? -21.934 12.356 -13.207 1.00 25.76 306 GLU A O 1
ATOM 649 N N . VAL A 1 92 ? -23.596 13.534 -14.151 1.00 25.06 307 VAL A N 1
ATOM 650 C CA . VAL A 1 92 ? -24.261 13.899 -12.905 1.00 25.47 307 VAL A CA 1
ATOM 651 C C . VAL A 1 92 ? -25.718 13.485 -12.940 1.00 26.64 307 VAL A C 1
ATOM 652 O O . VAL A 1 92 ? -26.385 13.589 -13.972 1.00 27.20 307 VAL A O 1
ATOM 656 N N . GLU A 1 93 ? -26.216 13.022 -11.805 1.00 25.72 308 GLU A N 1
ATOM 657 C CA . GLU A 1 93 ? -27.631 12.706 -11.686 1.00 27.47 308 GLU A CA 1
ATOM 658 C C . GLU A 1 93 ? -28.149 13.210 -10.364 1.00 25.42 308 GLU A C 1
ATOM 659 O O . GLU A 1 93 ? -27.588 12.913 -9.312 1.00 24.85 308 GLU A O 1
ATOM 665 N N . ASN A 1 94 ? -29.230 13.986 -10.409 1.00 24.83 309 ASN A N 1
ATOM 666 C CA . ASN A 1 94 ? -29.838 14.449 -9.193 1.00 25.40 309 ASN A CA 1
ATOM 667 C C . ASN A 1 94 ? -30.388 13.259 -8.404 1.00 26.16 309 ASN A C 1
ATOM 668 O O . ASN A 1 94 ? -30.812 12.271 -8.989 1.00 26.90 309 ASN A O 1
ATOM 673 N N . VAL A 1 95 ? -30.330 13.380 -7.090 1.00 25.44 310 VAL A N 1
ATOM 674 C CA . VAL A 1 95 ? -31.059 12.524 -6.165 1.00 26.74 310 VAL A CA 1
ATOM 675 C C . VAL A 1 95 ? -32.022 13.386 -5.363 1.00 26.44 310 VAL A C 1
ATOM 676 O O . VAL A 1 95 ? -31.628 14.391 -4.821 1.00 28.10 310 VAL A O 1
ATOM 680 N N . ASP A 1 96 ? -33.281 12.967 -5.293 1.00 30.85 311 ASP A N 1
ATOM 681 C CA . ASP A 1 96 ? -34.306 13.681 -4.534 1.00 34.26 311 ASP A CA 1
ATOM 682 C C . ASP A 1 96 ? -34.135 13.353 -3.065 1.00 33.75 311 ASP A C 1
ATOM 683 O O . ASP A 1 96 ? -33.857 12.195 -2.704 1.00 32.12 311 ASP A O 1
ATOM 688 N N . ASP A 1 97 ? -34.313 14.367 -2.230 1.00 32.04 312 ASP A N 1
ATOM 689 C CA . ASP A 1 97 ? -34.226 14.235 -0.782 1.00 34.08 312 ASP A CA 1
ATOM 690 C C . ASP A 1 97 ? -35.058 13.045 -0.249 1.00 34.30 312 ASP A C 1
ATOM 691 O O . ASP A 1 97 ? -36.192 12.81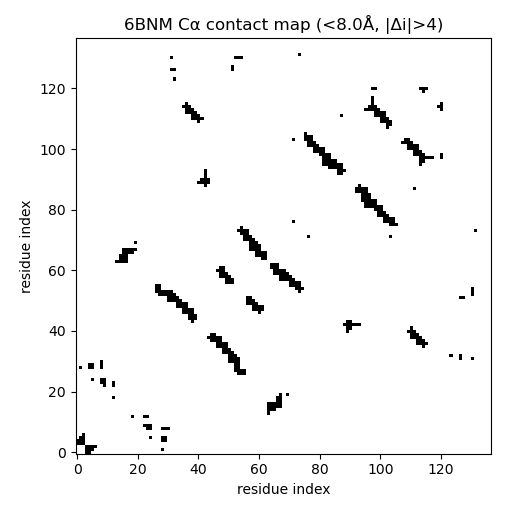9 -0.702 1.00 30.84 312 ASP A O 1
ATOM 696 N N . GLY A 1 98 ? -34.452 12.240 0.629 1.00 34.17 313 GLY A N 1
ATOM 697 C CA . GLY A 1 98 ? -35.146 11.120 1.280 1.00 33.48 313 GLY A CA 1
ATOM 698 C C . GLY A 1 98 ? -34.977 9.788 0.572 1.00 33.93 313 GLY A C 1
ATOM 699 O O . GLY A 1 98 ? -35.396 8.753 1.089 1.00 33.05 313 GLY A O 1
ATOM 700 N N . THR A 1 99 ? -34.370 9.803 -0.611 1.00 31.32 314 THR A N 1
ATOM 701 C CA . THR A 1 99 ? -34.024 8.594 -1.333 1.00 31.51 314 THR A CA 1
ATOM 702 C C . THR A 1 99 ? -32.852 7.915 -0.623 1.00 31.44 314 THR A C 1
ATOM 703 O O . THR A 1 99 ? -31.943 8.583 -0.122 1.00 27.27 314 THR A O 1
ATOM 707 N N . ALA A 1 100 ? -32.913 6.585 -0.600 1.00 30.59 315 ALA A N 1
ATOM 708 C CA . ALA A 1 100 ? -31.904 5.732 0.001 1.00 31.95 315 ALA A CA 1
A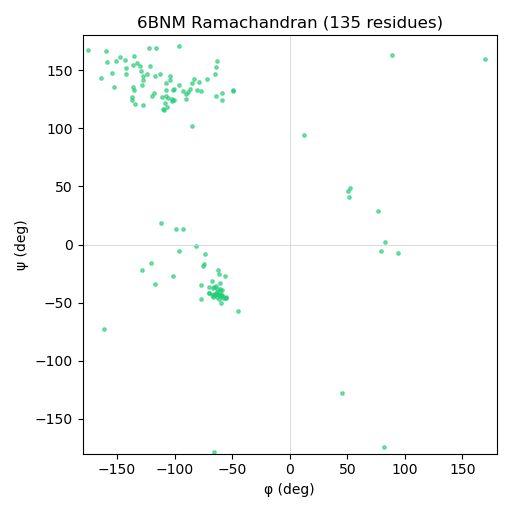TOM 709 C C . ALA A 1 100 ? -30.767 5.505 -0.973 1.00 31.24 315 ALA A C 1
ATOM 710 O O . ALA A 1 100 ? -30.979 5.369 -2.185 1.00 31.91 315 ALA A O 1
ATOM 712 N N . ASP A 1 101 ? -29.560 5.471 -0.446 1.00 28.94 316 ASP A N 1
ATOM 713 C CA . ASP A 1 101 ? -28.412 4.969 -1.162 1.00 29.88 316 ASP A CA 1
ATOM 714 C C . ASP A 1 101 ? -28.258 3.576 -0.574 1.00 31.81 316 ASP A C 1
ATOM 715 O O . ASP A 1 101 ? -28.308 3.428 0.640 1.00 27.80 316 ASP A O 1
ATOM 720 N N . PHE A 1 102 ? -28.077 2.562 -1.408 1.00 36.61 317 PHE A N 1
ATOM 721 C CA . PHE A 1 102 ? -28.094 1.174 -0.918 1.00 41.78 317 PHE A CA 1
ATOM 722 C C . PHE A 1 102 ? -26.723 0.552 -0.685 1.00 46.04 317 PHE A C 1
ATOM 723 O O . PHE A 1 102 ? -26.615 -0.636 -0.447 1.00 60.88 317 PHE A O 1
ATOM 731 N N . HIS A 1 103 ? -25.673 1.346 -0.671 1.00 51.93 318 HIS A N 1
ATOM 732 C CA . HIS A 1 103 ? -24.353 0.766 -0.532 1.00 55.82 318 HIS A CA 1
ATOM 733 C C . HIS A 1 103 ? -23.975 0.528 0.945 1.00 50.01 318 HIS A C 1
ATOM 734 O O . HIS A 1 103 ? -24.311 1.320 1.833 1.00 41.81 318 HIS A O 1
ATOM 741 N N . SER A 1 104 ? -23.343 -0.631 1.181 1.00 51.63 319 SER A N 1
ATOM 742 C CA . SER A 1 104 ? -23.164 -1.225 2.518 1.00 47.31 319 SER A CA 1
ATOM 743 C C . SER A 1 104 ? -24.501 -1.146 3.299 1.00 40.33 319 SER A C 1
ATOM 744 O O . SER A 1 104 ? -25.521 -1.546 2.760 1.00 38.05 319 SER A O 1
ATOM 747 N N . SER A 1 105 ? -24.524 -0.607 4.520 1.00 35.09 320 SER A N 1
ATOM 748 C CA . SER A 1 105 ? -25.760 -0.583 5.302 1.00 37.07 320 SER A CA 1
ATOM 749 C C . SER A 1 105 ? -26.721 0.567 4.922 1.00 35.01 320 SER A C 1
ATOM 750 O O . SER A 1 105 ? -27.812 0.679 5.487 1.00 31.70 320 SER A O 1
ATOM 753 N N . GLY A 1 106 ? -26.323 1.411 3.969 1.00 30.92 321 GLY A N 1
ATOM 754 C CA . GLY A 1 106 ? -27.229 2.414 3.412 1.00 29.42 321 GLY A CA 1
ATOM 755 C C . GLY A 1 106 ? -27.269 3.757 4.126 1.00 27.38 321 GLY A C 1
ATOM 756 O O . GLY A 1 106 ? -26.818 3.931 5.283 1.00 25.46 321 GLY A O 1
ATOM 757 N N . HIS A 1 107 ? -27.814 4.740 3.429 1.00 26.11 322 HIS A N 1
ATOM 758 C CA . HIS A 1 107 ? -27.849 6.112 3.922 1.00 27.75 322 HIS A CA 1
ATOM 759 C C . HIS A 1 107 ? -29.021 6.828 3.285 1.00 27.60 322 HIS A C 1
ATOM 760 O O . HIS A 1 107 ? -29.390 6.514 2.130 1.00 28.22 322 HIS A O 1
ATOM 767 N N . ILE A 1 108 ? -29.615 7.769 4.014 1.00 26.36 323 ILE A N 1
ATOM 768 C CA . ILE A 1 108 ? -30.681 8.583 3.454 1.00 25.67 323 ILE A CA 1
ATOM 769 C C . ILE A 1 108 ? -30.004 9.809 2.841 1.00 25.96 323 ILE A C 1
ATOM 770 O O . ILE A 1 108 ? -29.305 10.509 3.532 1.00 25.23 323 ILE A O 1
ATOM 775 N N . VAL A 1 109 ? -30.254 10.082 1.563 1.00 25.06 324 VAL A N 1
ATOM 776 C CA . VAL A 1 109 ? -29.601 11.187 0.878 1.00 25.81 324 VAL A CA 1
ATOM 777 C C . VAL A 1 109 ? -30.463 12.463 0.973 1.00 26.93 324 VAL A C 1
ATOM 778 O O . VAL A 1 109 ? -31.696 12.432 0.728 1.00 25.76 324 VAL A O 1
ATOM 782 N N . VAL A 1 110 ? -29.793 13.546 1.337 1.00 26.15 325 VAL A N 1
ATOM 783 C CA . VAL A 1 110 ? -30.360 14.893 1.434 1.00 27.49 325 VAL A CA 1
ATOM 784 C C . VAL A 1 110 ? -29.343 15.857 0.800 1.00 27.18 325 VAL A C 1
ATOM 785 O O . VAL A 1 110 ? -28.145 15.735 1.035 1.00 26.35 325 VAL A O 1
ATOM 789 N N . ASN A 1 111 ? -29.845 16.786 -0.023 1.00 26.58 326 ASN A N 1
ATOM 790 C CA . ASN A 1 111 ? -29.027 17.721 -0.796 1.00 25.78 326 ASN A CA 1
ATOM 791 C C . ASN A 1 111 ? -27.934 17.013 -1.572 1.00 24.00 326 ASN A C 1
ATOM 792 O O . ASN A 1 111 ? -26.775 17.433 -1.554 1.00 27.50 326 ASN A O 1
ATOM 797 N N . GLY A 1 112 ? -28.317 15.938 -2.231 1.00 24.40 327 GLY A N 1
ATOM 798 C CA . GLY A 1 112 ? -27.342 15.062 -2.852 1.00 23.46 327 GLY A CA 1
ATOM 799 C C . GLY A 1 112 ? -27.519 14.863 -4.309 1.00 22.53 327 GLY A C 1
ATOM 800 O O . GLY A 1 112 ? -28.555 15.250 -4.913 1.00 22.86 327 GLY A O 1
ATOM 801 N N . TRP A 1 113 ? -26.488 14.242 -4.884 1.00 22.06 328 TRP A N 1
ATOM 802 C CA . TRP A 1 113 ? -26.481 13.867 -6.268 1.00 21.76 328 TRP A CA 1
ATOM 803 C C . TRP A 1 113 ? -25.445 12.786 -6.490 1.00 21.68 328 TRP A C 1
ATOM 804 O O . TRP A 1 113 ? -24.640 12.494 -5.612 1.00 22.78 328 TRP A O 1
ATOM 815 N N . LYS A 1 114 ? -25.519 12.156 -7.644 1.00 21.81 329 LYS A N 1
ATOM 816 C CA . LYS A 1 114 ? -24.543 11.158 -8.029 1.00 23.52 329 LYS A CA 1
ATOM 817 C C . LYS A 1 114 ? -23.581 11.716 -9.045 1.00 22.74 329 LYS A C 1
ATOM 818 O O . LYS A 1 114 ? -24.002 12.429 -9.951 1.00 22.24 329 LYS A O 1
ATOM 824 N N . ILE A 1 115 ? -22.312 11.337 -8.908 1.00 23.60 330 ILE A N 1
ATOM 825 C CA . ILE A 1 115 ? -21.283 11.560 -9.897 1.00 24.62 330 ILE A CA 1
ATOM 826 C C . ILE A 1 115 ? -20.908 10.213 -10.479 1.00 27.17 330 ILE A C 1
ATOM 827 O O . ILE A 1 115 ? -20.607 9.278 -9.712 1.00 25.78 330 ILE A O 1
ATOM 832 N N . HIS A 1 116 ? 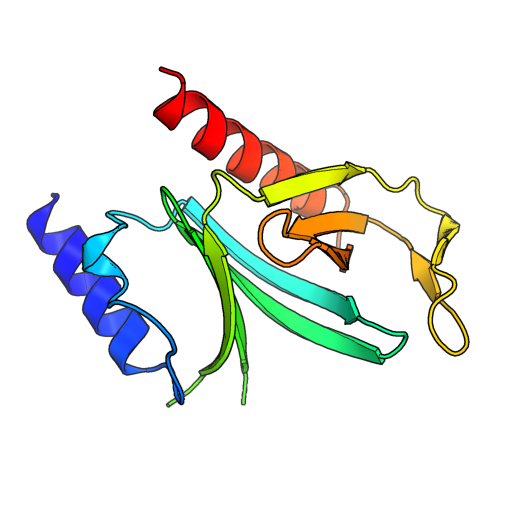-20.949 10.133 -11.806 1.00 26.94 331 HIS A N 1
ATOM 833 C CA . HIS A 1 116 ? -20.537 8.950 -12.561 1.00 30.64 331 HIS A CA 1
ATOM 834 C C . HIS A 1 116 ? -19.250 9.239 -13.316 1.00 30.03 331 HIS A C 1
ATOM 835 O O . HIS A 1 116 ? -19.235 10.121 -14.167 1.00 31.15 331 HIS A O 1
ATOM 842 N N . ASN A 1 117 ? -18.169 8.528 -12.983 1.00 29.35 332 ASN A N 1
ATOM 843 C CA . ASN A 1 117 ? -16.938 8.556 -13.775 1.00 31.51 332 ASN A CA 1
ATOM 844 C C . ASN A 1 117 ? -17.086 7.536 -14.918 1.00 33.97 332 ASN A C 1
ATOM 845 O O . ASN A 1 117 ? -16.966 6.339 -14.679 1.00 33.35 332 ASN A O 1
ATOM 850 N N . THR A 1 118 ? -17.372 8.007 -16.135 1.00 34.01 333 THR A N 1
ATOM 851 C CA . THR A 1 118 ? -17.692 7.099 -17.242 1.00 37.40 333 THR A CA 1
ATOM 852 C C . THR A 1 118 ? -16.450 6.411 -17.796 1.00 41.16 333 THR A C 1
ATOM 853 O O . THR A 1 118 ? -16.579 5.406 -18.474 1.00 40.84 333 THR A O 1
ATOM 857 N N . ALA A 1 119 ? -15.266 6.951 -17.515 1.00 45.28 334 ALA A N 1
ATOM 858 C CA . ALA A 1 119 ? -13.997 6.318 -17.896 1.00 48.34 334 ALA A CA 1
ATOM 859 C C . ALA A 1 119 ? -13.734 5.065 -17.070 1.00 50.15 334 ALA A C 1
ATOM 860 O O . ALA A 1 119 ? -13.275 4.058 -17.607 1.00 53.68 334 ALA A O 1
ATOM 862 N N . LYS A 1 120 ? -14.015 5.144 -15.771 1.00 46.24 335 LYS A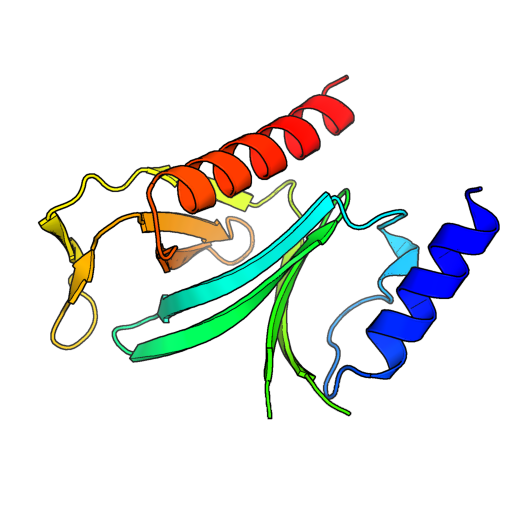 N 1
ATOM 863 C CA . LYS A 1 120 ? -13.876 4.013 -14.852 1.00 46.58 335 LYS A CA 1
ATOM 864 C C . LYS A 1 120 ? -15.177 3.239 -14.596 1.00 45.15 335 LYS A C 1
ATOM 865 O O . LYS A 1 120 ? -15.136 2.225 -13.921 1.00 46.63 335 LYS A O 1
ATOM 871 N N . ASN A 1 121 ? -16.316 3.708 -15.122 1.00 41.77 336 ASN A N 1
ATOM 872 C CA . ASN A 1 121 ? -17.638 3.086 -14.865 1.00 46.27 336 ASN A CA 1
ATOM 873 C C . ASN A 1 121 ? -17.909 2.909 -13.361 1.00 43.65 336 ASN A C 1
ATOM 874 O O . ASN A 1 121 ? -18.282 1.825 -12.885 1.00 36.83 336 ASN A O 1
ATOM 879 N N . LYS A 1 122 ? -17.678 3.996 -12.628 1.00 41.16 337 LYS A N 1
ATOM 880 C CA . LYS A 1 122 ? -17.842 4.054 -11.187 1.00 42.09 337 LYS A CA 1
ATOM 881 C C . LYS A 1 122 ? -18.732 5.239 -10.835 1.00 39.25 337 LYS A C 1
ATOM 882 O O . LYS A 1 122 ? -18.641 6.290 -11.456 1.00 33.28 337 LYS A O 1
ATOM 888 N N . TRP A 1 123 ? -19.537 5.047 -9.804 1.00 38.90 338 TRP A N 1
ATOM 889 C CA . TRP A 1 123 ? -20.576 5.977 -9.362 1.00 38.18 338 TRP A CA 1
ATOM 890 C C . TRP A 1 123 ? -20.280 6.280 -7.919 1.00 33.78 338 TRP A C 1
ATOM 891 O O . TRP A 1 123 ? -19.844 5.373 -7.208 1.00 34.03 338 TRP A O 1
ATOM 902 N N . PHE A 1 124 ? -20.572 7.501 -7.455 1.00 29.96 339 PHE A N 1
ATOM 903 C CA . PHE A 1 124 ? -20.661 7.794 -6.016 1.00 27.18 339 PHE A CA 1
ATOM 904 C C . PHE A 1 124 ? -21.638 8.939 -5.718 1.00 27.60 339 PHE A C 1
ATOM 905 O O . PHE A 1 124 ? -21.914 9.755 -6.605 1.00 24.26 339 PHE A O 1
ATOM 913 N N . VAL A 1 125 ? -22.133 8.993 -4.481 1.00 25.35 340 VAL A N 1
ATOM 914 C CA . VAL A 1 125 ? -23.022 10.045 -4.032 1.00 26.09 340 VAL A CA 1
ATOM 915 C C . VAL A 1 125 ? -22.240 11.161 -3.309 1.00 25.55 340 VAL A C 1
ATOM 916 O O . VAL A 1 125 ? -21.351 10.890 -2.514 1.00 25.01 340 VAL A O 1
ATOM 920 N N . CYS A 1 126 ? -22.594 12.408 -3.608 1.00 23.52 341 CYS A N 1
ATOM 921 C CA . CYS A 1 126 ? -22.156 13.590 -2.886 1.00 24.02 341 CYS A CA 1
ATOM 922 C C . CYS A 1 126 ? -23.334 14.201 -2.179 1.00 22.57 341 CYS A C 1
ATOM 923 O O . CYS A 1 126 ? -24.447 14.180 -2.706 1.00 23.65 341 CYS A O 1
ATOM 926 N N . MET A 1 127 ? -23.098 14.796 -1.024 1.00 23.93 342 MET A N 1
ATOM 927 C CA . MET A 1 127 ? -24.122 15.570 -0.361 1.00 26.16 342 MET A CA 1
ATOM 928 C C 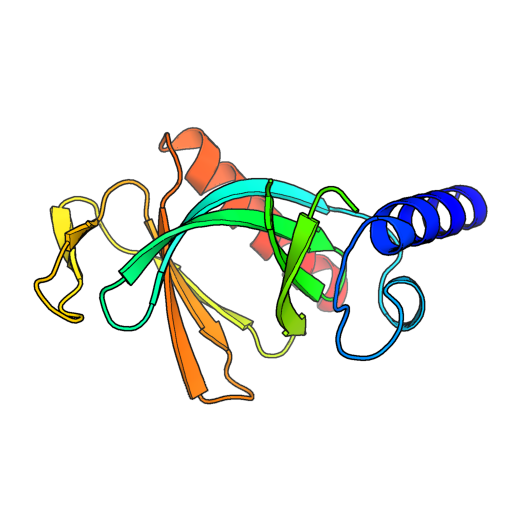. MET A 1 127 ? -23.534 16.872 0.144 1.00 27.73 342 MET A C 1
ATOM 929 O O . MET A 1 127 ? -22.474 16.886 0.784 1.00 27.02 342 MET A O 1
ATOM 934 N N . ALA A 1 128 ? -24.250 17.950 -0.139 1.00 29.18 343 ALA A N 1
ATOM 935 C CA . ALA A 1 128 ? -23.914 19.283 0.345 1.00 31.29 343 ALA A CA 1
ATOM 936 C C . ALA A 1 128 ? -24.717 19.568 1.610 1.00 35.87 343 ALA A C 1
ATOM 937 O O . ALA A 1 128 ? -25.623 18.827 1.957 1.00 35.76 343 ALA A O 1
ATOM 939 N N . LYS A 1 129 ? -24.389 20.663 2.283 1.00 38.49 344 LYS A N 1
ATOM 940 C CA . LYS A 1 129 ? -25.060 21.040 3.536 1.00 39.31 344 LYS A CA 1
ATOM 941 C C . LYS A 1 129 ? -26.426 21.640 3.350 1.00 38.62 344 LYS A C 1
ATOM 942 O O . LYS A 1 129 ? -27.299 21.441 4.183 1.00 40.04 344 LYS A O 1
ATOM 948 N N . THR A 1 130 ? -26.617 22.396 2.278 1.00 33.99 345 THR A N 1
ATOM 949 C CA . THR A 1 130 ? -27.864 23.100 2.053 1.00 34.69 345 THR A CA 1
ATOM 950 C C . THR A 1 130 ? -28.318 22.941 0.622 1.00 32.91 345 THR A C 1
ATOM 951 O O . THR A 1 130 ? -27.505 22.618 -0.243 1.00 33.79 345 THR A O 1
ATOM 955 N N . PRO A 1 131 ? -29.594 23.205 0.353 1.00 33.76 346 PRO A N 1
ATOM 956 C CA . PRO A 1 131 ? -29.991 23.225 -1.039 1.00 35.14 346 PRO A CA 1
ATOM 957 C C . PRO A 1 131 ? -29.255 24.292 -1.880 1.00 35.97 346 PRO A C 1
ATOM 958 O O . PRO A 1 131 ? -29.029 24.051 -3.072 1.00 32.55 346 PRO A O 1
ATOM 962 N N . GLU A 1 132 ? -28.906 25.435 -1.285 1.00 35.47 347 GLU A N 1
ATOM 963 C CA . GLU A 1 132 ? -28.154 26.487 -2.014 1.00 40.49 347 GLU A CA 1
ATOM 964 C C . GLU A 1 132 ? -26.763 26.000 -2.455 1.00 35.36 347 GLU A C 1
ATOM 965 O O . GLU A 1 132 ? -26.310 26.320 -3.545 1.00 30.75 347 GLU A O 1
ATOM 971 N N . GLU A 1 133 ? -26.087 25.267 -1.578 1.00 32.33 348 GLU A N 1
ATOM 972 C CA . GLU A 1 133 ? -24.760 24.759 -1.848 1.00 32.83 348 GLU A CA 1
ATOM 973 C C . GLU A 1 133 ? -24.811 23.681 -2.976 1.00 30.04 348 GLU A C 1
ATOM 974 O O . GLU A 1 133 ? -23.994 23.703 -3.919 1.00 25.97 348 GLU A O 1
ATOM 980 N N . LYS A 1 134 ? -25.800 22.788 -2.902 1.00 26.67 349 LYS A N 1
ATOM 981 C CA . LYS A 1 134 ? -26.095 21.865 -4.003 1.00 25.90 349 LYS A CA 1
ATOM 982 C C . LYS A 1 134 ? -26.349 22.607 -5.325 1.00 24.95 349 LYS A C 1
ATOM 983 O O . LYS A 1 134 ? -25.823 22.234 -6.378 1.00 21.47 349 LYS A O 1
ATOM 989 N N . HIS A 1 135 ? -27.157 23.659 -5.258 1.00 24.42 350 HIS A N 1
ATOM 990 C CA . HIS A 1 135 ? -27.455 24.453 -6.448 1.00 25.79 350 HIS A CA 1
ATOM 991 C C . HIS A 1 135 ? -26.202 25.063 -7.029 1.00 23.15 350 HIS A C 1
ATOM 992 O O . HIS A 1 135 ? -26.016 25.063 -8.238 1.00 24.26 350 HIS A O 1
ATOM 999 N N . GLU A 1 136 ? -25.353 25.600 -6.171 1.00 24.55 351 GLU A N 1
ATOM 1000 C CA . GLU A 1 136 ? -24.064 26.159 -6.601 1.00 26.51 351 GLU A CA 1
ATOM 1001 C C . GLU A 1 136 ? -23.152 25.156 -7.316 1.00 25.59 351 GLU A C 1
ATOM 1002 O O . GLU A 1 136 ? -22.494 25.513 -8.297 1.00 21.00 351 GLU A O 1
ATOM 1008 N N . TRP A 1 137 ? -23.069 23.930 -6.785 1.00 23.35 352 TRP A N 1
ATOM 1009 C CA . TRP A 1 137 ? -22.343 22.867 -7.472 1.00 22.54 352 TRP A CA 1
ATOM 1010 C C . TRP A 1 137 ? -22.928 22.532 -8.844 1.00 20.94 352 TRP A C 1
ATOM 1011 O O . TRP A 1 137 ? -22.182 22.405 -9.785 1.00 21.80 352 TRP A O 1
ATOM 1022 N N . PHE A 1 138 ? -24.243 22.376 -8.945 1.00 19.40 353 PHE A N 1
ATOM 1023 C CA . PHE A 1 138 ? -24.905 22.130 -10.221 1.00 20.59 353 PHE A CA 1
ATOM 1024 C C . PHE A 1 138 ? -24.579 23.230 -11.225 1.00 20.68 353 PHE A C 1
ATOM 1025 O O . PHE A 1 138 ? -24.198 22.954 -12.339 1.00 22.43 353 PHE A O 1
ATOM 1033 N N . GLU A 1 139 ? -24.666 24.465 -10.784 1.00 22.61 354 GLU A N 1
ATOM 1034 C CA . GLU A 1 139 ? -24.397 25.603 -11.665 1.00 22.92 354 GLU A CA 1
ATOM 1035 C C . GLU A 1 139 ? -22.965 25.621 -12.122 1.00 22.32 354 GLU A C 1
ATOM 1036 O O . GLU A 1 139 ? -22.711 25.877 -13.301 1.00 22.21 354 GLU A O 1
ATOM 1042 N N . ALA A 1 140 ? -22.037 25.344 -11.201 1.00 20.63 355 ALA A N 1
ATOM 1043 C CA . ALA A 1 140 ? -20.610 25.304 -11.534 1.00 21.49 355 ALA A CA 1
ATOM 1044 C C . ALA A 1 140 ? -20.313 24.205 -12.539 1.00 20.10 355 ALA A C 1
ATOM 1045 O O . ALA A 1 140 ? -19.580 24.420 -13.517 1.00 20.02 355 ALA A O 1
ATOM 1047 N N . ILE A 1 141 ? -20.880 23.025 -12.305 1.00 19.79 356 ILE A N 1
ATOM 1048 C CA . ILE A 1 141 ? -20.675 21.911 -13.207 1.00 20.33 356 ILE A CA 1
ATOM 1049 C C . ILE A 1 141 ? -21.221 22.243 -14.606 1.00 20.61 356 ILE A C 1
ATOM 1050 O O . ILE A 1 141 ? -20.599 21.932 -15.642 1.00 20.94 356 ILE A O 1
ATOM 1055 N N . LEU A 1 142 ? -22.403 22.849 -14.646 1.00 24.39 357 LEU A N 1
ATOM 1056 C CA . LEU A 1 142 ? -23.012 23.227 -15.933 1.00 26.48 357 LEU A CA 1
ATOM 1057 C C . LEU A 1 142 ? -22.236 24.283 -16.672 1.00 27.74 357 LEU A C 1
ATOM 1058 O O . LEU A 1 142 ? -22.072 24.204 -17.912 1.00 27.50 357 LEU A O 1
ATOM 1063 N N . LYS A 1 143 ? -21.802 25.293 -15.929 1.00 27.90 358 LYS A N 1
ATOM 1064 C CA . LYS A 1 143 ? -21.011 26.362 -16.513 1.00 32.59 358 LYS A CA 1
ATOM 1065 C C . LYS A 1 143 ? -19.707 25.804 -17.115 1.00 31.63 358 LYS A C 1
ATOM 1066 O O . LYS A 1 143 ? -19.298 26.231 -18.197 1.00 31.06 358 LYS A O 1
ATOM 1072 N N . GLU A 1 144 ? -19.070 24.854 -16.428 1.00 26.66 359 GLU A N 1
ATOM 1073 C CA . GLU A 1 144 ? -17.840 24.271 -16.924 1.00 26.91 359 GLU A CA 1
ATOM 1074 C C . GLU A 1 144 ? -18.100 23.548 -18.236 1.00 27.25 359 GLU A C 1
ATOM 1075 O O . GLU A 1 144 ? -17.319 23.669 -19.195 1.00 27.48 359 GLU A O 1
ATOM 1081 N N . ARG A 1 145 ? -19.214 22.827 -18.268 1.00 28.12 360 ARG A N 1
ATOM 1082 C CA . ARG A 1 145 ? -19.605 22.056 -19.411 1.00 31.67 360 ARG A CA 1
ATOM 1083 C C . ARG A 1 145 ? -19.959 22.945 -20.623 1.00 32.40 360 ARG A C 1
ATOM 1084 O O . ARG A 1 145 ? -19.656 22.584 -21.771 1.00 32.83 360 ARG A O 1
ATOM 1092 N N . GLU A 1 146 ? -20.588 24.084 -20.352 1.00 32.95 361 GLU A N 1
ATOM 1093 C CA . GLU A 1 146 ? -20.981 25.052 -21.389 1.00 34.97 361 GLU A CA 1
ATOM 1094 C C . GLU A 1 146 ? -19.802 25.777 -22.027 1.00 41.27 361 GLU A C 1
ATOM 1095 O O . GLU A 1 146 ? -19.782 25.966 -23.261 1.00 36.92 361 GLU A O 1
ATOM 1101 N N . ARG A 1 147 ? -18.836 26.181 -21.186 1.00 44.36 362 ARG A N 1
ATOM 1102 C CA . ARG A 1 147 ? -17.523 26.702 -21.641 1.00 50.71 362 ARG A CA 1
ATOM 1103 C C . ARG A 1 147 ? -16.937 25.828 -22.756 1.00 48.15 362 ARG A C 1
ATOM 1104 O O . ARG A 1 147 ? -16.668 26.317 -23.857 1.00 47.22 362 ARG A O 1
ATOM 1112 N N . ARG A 1 148 ? -16.771 24.539 -22.466 1.00 45.92 363 ARG A N 1
ATOM 1113 C CA . ARG A 1 148 ? -16.215 23.590 -23.439 1.00 47.86 363 ARG A CA 1
ATOM 1114 C C . ARG A 1 148 ? -17.086 23.433 -24.669 1.00 52.62 363 ARG A C 1
ATOM 1115 O O . ARG A 1 148 ? -16.574 23.301 -25.777 1.00 59.01 363 ARG A O 1
ATOM 1123 N N . LYS A 1 149 ? -18.397 23.440 -24.483 1.00 59.36 364 LYS A N 1
ATOM 1124 C CA . LYS A 1 149 ? -19.322 23.404 -25.621 1.00 63.14 364 LYS A CA 1
ATOM 1125 C C . LYS A 1 149 ? -19.414 24.739 -26.371 1.00 66.66 364 LYS A C 1
ATOM 1126 O O . LYS A 1 149 ? -19.887 24.771 -27.501 1.00 72.57 364 LYS A O 1
ATOM 1132 N N . GLY A 1 150 ? -18.960 25.826 -25.751 1.00 68.79 365 GLY A N 1
ATOM 1133 C CA . GLY A 1 150 ? -19.066 27.156 -26.319 1.00 70.22 365 GLY A CA 1
ATOM 1134 C C . GLY A 1 150 ? -20.422 27.724 -25.948 1.00 69.13 365 GLY A C 1
ATOM 1135 O O . GLY A 1 150 ? -20.987 28.501 -26.703 1.00 69.52 365 GLY A O 1
#

Foldseek 3Di:
DQVVQLVVQQVVVVLEAPDDDDRCVVQFRHWQDWDWKWKAFLRDTDIWIWIDTQQKIWIFPAPVGTYGDDMAGLVQKDKADDDFQDWDPGDPIDGADQKIKIARNVVRGIMMIHDDDVVVSVSVVVSSVVSVVVVVD